Protein AF-A0A8J6I414-F1 (afdb_monomer_lite)

Secondary structure (DSSP, 8-state):
-HHHHHHHHHHHHHHHHHHHHHHHHHHHHHTTS--TT-TTGGGT-TT------GGGPPPPPPPPHHHHHHHHHHHHHHHHTT--HHHHHHHHHHHHHHHTT-------TT--SS--S--

pLDDT: mean 79.1, std 14.04, range [52.38, 98.38]

Sequence (119 aa):
MRHKVVISAVLAGVAILMCCAGGTMALLLGGLNPDPNDPRLSYAACGADSDINLHNLPELAELTQEQMRNAAVIVQIGQEMRVPPRGWVVAIGTAAQESNLHNLGHLGDRNDHDSLGLF

Structure (mmCIF, N/CA/C/O backbone):
data_AF-A0A8J6I414-F1
#
_entry.id   AF-A0A8J6I414-F1
#
loop_
_atom_site.group_PDB
_atom_site.id
_atom_site.type_symbol
_atom_site.label_atom_id
_atom_site.label_alt_id
_atom_site.label_comp_id
_atom_site.label_asym_id
_atom_site.label_entity_id
_atom_site.label_seq_id
_atom_site.pdbx_PDB_ins_code
_atom_site.Cartn_x
_atom_site.Cartn_y
_atom_site.Cartn_z
_atom_site.occupancy
_atom_site.B_iso_or_equiv
_atom_site.auth_seq_id
_atom_site.auth_comp_id
_atom_site.auth_asym_id
_atom_site.auth_atom_id
_atom_site.pdbx_PDB_model_num
ATOM 1 N N . MET A 1 1 ? 41.994 22.765 -47.463 1.00 61.38 1 MET A N 1
ATOM 2 C CA . MET A 1 1 ? 40.801 23.147 -46.666 1.00 61.38 1 MET A CA 1
ATOM 3 C C . MET A 1 1 ? 39.605 22.228 -46.914 1.00 61.38 1 MET A C 1
ATOM 5 O O . MET A 1 1 ? 39.054 21.734 -45.944 1.00 61.38 1 MET A O 1
ATOM 9 N N . ARG A 1 2 ? 39.266 21.891 -48.168 1.00 70.19 2 ARG A N 1
ATOM 10 C CA . ARG A 1 2 ? 38.151 20.984 -48.519 1.00 70.19 2 ARG A CA 1
ATOM 11 C C . ARG A 1 2 ? 38.192 19.592 -47.857 1.00 70.19 2 ARG A C 1
ATOM 13 O O . ARG A 1 2 ? 37.188 19.166 -47.311 1.00 70.19 2 ARG A O 1
ATOM 20 N N . HIS A 1 3 ? 39.351 18.927 -47.806 1.00 67.12 3 HIS A N 1
ATOM 21 C CA . HIS A 1 3 ? 39.467 17.600 -47.171 1.00 67.12 3 HIS A CA 1
ATOM 22 C C . HIS A 1 3 ? 39.200 17.607 -45.657 1.00 67.12 3 HIS A C 1
ATOM 24 O O . HIS A 1 3 ? 38.608 16.667 -45.141 1.00 67.12 3 HIS A O 1
ATOM 30 N N . LYS A 1 4 ? 39.572 18.682 -44.945 1.00 70.69 4 LYS A N 1
ATOM 31 C CA . LYS A 1 4 ? 39.327 18.802 -43.497 1.00 70.69 4 LYS A CA 1
ATOM 32 C C . LYS A 1 4 ? 37.832 18.952 -43.179 1.00 70.69 4 LYS A C 1
ATOM 34 O O . LYS A 1 4 ? 37.374 18.392 -42.194 1.00 70.69 4 LYS A O 1
ATOM 39 N N . VAL A 1 5 ? 37.083 19.637 -44.051 1.00 74.62 5 VAL A N 1
ATOM 40 C CA . VAL A 1 5 ? 35.623 19.823 -43.934 1.00 74.62 5 VAL A CA 1
ATOM 41 C C . VAL A 1 5 ? 34.862 18.522 -44.211 1.00 74.62 5 VAL A C 1
ATOM 43 O O . VAL A 1 5 ? 33.885 18.220 -43.533 1.00 74.62 5 VAL A O 1
ATOM 46 N N . VAL A 1 6 ? 35.327 17.717 -45.171 1.00 80.75 6 VAL A N 1
ATOM 47 C CA . VAL A 1 6 ? 34.722 16.406 -45.461 1.00 80.75 6 VAL A CA 1
ATOM 48 C C . VAL A 1 6 ? 34.929 15.439 -44.294 1.00 80.75 6 VAL A C 1
ATOM 50 O O . VAL A 1 6 ? 33.983 14.783 -43.870 1.00 80.75 6 VAL A O 1
ATOM 53 N N . ILE A 1 7 ? 36.136 15.394 -43.722 1.00 84.19 7 ILE A N 1
ATOM 54 C CA . ILE A 1 7 ? 36.439 14.508 -42.588 1.00 84.19 7 ILE A CA 1
ATOM 55 C C . ILE A 1 7 ? 35.598 14.877 -41.357 1.00 84.19 7 ILE A C 1
ATOM 57 O O . ILE A 1 7 ? 35.041 13.989 -40.714 1.00 84.19 7 ILE A O 1
ATOM 61 N N . SER A 1 8 ? 35.444 16.171 -41.052 1.00 71.69 8 SER A N 1
ATOM 62 C CA . SER A 1 8 ? 34.620 16.603 -39.915 1.00 71.69 8 SER A CA 1
ATOM 63 C C . SER A 1 8 ? 33.134 16.294 -40.110 1.00 71.69 8 SER A C 1
ATOM 65 O O . SER A 1 8 ? 32.470 15.897 -39.157 1.00 71.69 8 SER A O 1
ATOM 67 N N . ALA A 1 9 ? 32.613 16.434 -41.333 1.00 83.12 9 ALA A N 1
ATOM 68 C CA . ALA A 1 9 ? 31.216 16.128 -41.637 1.00 83.12 9 ALA A CA 1
ATOM 69 C C . ALA A 1 9 ? 30.907 14.627 -41.502 1.00 83.12 9 ALA A C 1
ATOM 71 O O . ALA A 1 9 ? 29.876 14.259 -40.941 1.00 83.12 9 ALA A O 1
ATOM 72 N N . VAL A 1 10 ? 31.820 13.759 -41.953 1.00 86.50 10 VAL A N 1
ATOM 73 C CA . VAL A 1 10 ? 31.675 12.300 -41.819 1.00 86.50 10 VAL A CA 1
ATOM 74 C C . VAL A 1 10 ? 31.733 11.874 -40.350 1.00 86.50 10 VAL A C 1
ATOM 76 O O . VAL A 1 10 ? 30.874 11.117 -39.905 1.00 86.50 10 VAL A O 1
ATOM 79 N N . LEU A 1 11 ? 32.690 12.394 -39.574 1.00 83.94 11 LEU A N 1
ATOM 80 C CA . LEU A 1 11 ? 32.807 12.072 -38.146 1.00 83.94 11 LEU A CA 1
ATOM 81 C C . LEU A 1 11 ? 31.581 12.521 -37.342 1.00 83.94 11 LEU A C 1
ATOM 83 O O . LEU A 1 11 ? 31.086 11.759 -36.513 1.00 83.94 11 LEU A O 1
ATOM 87 N N . ALA A 1 12 ? 31.056 13.720 -37.613 1.00 81.31 12 ALA A N 1
ATOM 88 C CA . ALA A 1 12 ? 29.841 14.207 -36.964 1.00 81.31 12 ALA A CA 1
ATOM 89 C C . ALA A 1 12 ? 28.620 13.340 -37.315 1.00 81.31 12 ALA A C 1
ATOM 91 O O . ALA A 1 12 ? 27.846 12.983 -36.428 1.00 81.31 12 ALA A O 1
ATOM 92 N N . GLY A 1 13 ? 28.478 12.941 -38.584 1.00 82.88 13 GLY A N 1
ATOM 93 C CA . GLY A 1 13 ? 27.396 12.056 -39.022 1.00 82.88 13 GLY A CA 1
ATOM 94 C C . GLY A 1 13 ? 27.430 10.684 -38.341 1.00 82.88 13 GLY A C 1
ATOM 95 O O . GLY A 1 13 ? 26.401 10.209 -37.865 1.00 82.88 13 GLY A O 1
ATOM 96 N N . VAL A 1 14 ? 28.613 10.071 -38.228 1.00 83.06 14 VAL A N 1
ATOM 97 C CA . VAL A 1 14 ? 28.785 8.767 -37.561 1.00 83.06 14 VAL A CA 1
ATOM 98 C C . VAL A 1 14 ? 28.492 8.858 -36.059 1.00 83.06 14 VAL A C 1
ATOM 100 O O . VAL A 1 14 ? 27.809 7.988 -35.520 1.00 83.06 14 VAL A O 1
ATOM 103 N N . ALA A 1 15 ? 28.943 9.918 -35.384 1.00 78.88 15 ALA A N 1
ATOM 104 C CA . ALA A 1 15 ? 28.679 10.117 -33.958 1.00 78.88 15 ALA A CA 1
ATOM 105 C C . ALA A 1 15 ? 27.179 10.293 -33.653 1.00 78.88 15 ALA A C 1
ATOM 107 O O . ALA A 1 15 ? 26.678 9.729 -32.680 1.00 78.88 15 ALA A O 1
ATOM 108 N N . ILE A 1 16 ? 26.447 11.020 -34.505 1.00 79.69 16 ILE A N 1
ATOM 109 C CA . ILE A 1 16 ? 24.992 11.199 -34.374 1.00 79.69 16 ILE A CA 1
ATOM 110 C C . ILE A 1 16 ? 24.263 9.865 -34.587 1.00 79.69 16 ILE A C 1
ATOM 112 O O . ILE A 1 16 ? 23.387 9.513 -33.797 1.00 79.69 16 ILE A O 1
ATOM 116 N N . LEU A 1 17 ? 24.663 9.085 -35.600 1.00 78.12 17 LEU A N 1
ATOM 117 C CA . LEU A 1 17 ? 24.091 7.761 -35.858 1.00 78.12 17 LEU A CA 1
ATOM 118 C C . LEU A 1 17 ? 24.299 6.818 -34.661 1.00 78.12 17 LEU A C 1
ATOM 120 O O . LEU A 1 17 ? 23.362 6.153 -34.233 1.00 78.12 17 LEU A O 1
ATOM 124 N N . MET A 1 18 ? 25.501 6.793 -34.080 1.00 76.88 18 MET A N 1
ATOM 125 C CA . MET A 1 18 ? 25.823 5.941 -32.931 1.00 76.88 18 MET A CA 1
ATOM 126 C C . MET A 1 18 ? 25.074 6.365 -31.656 1.00 76.88 18 MET A C 1
ATOM 128 O O . MET A 1 18 ? 24.624 5.505 -30.902 1.00 76.88 18 MET A O 1
ATOM 132 N N . CYS A 1 19 ? 24.878 7.670 -31.442 1.00 75.56 19 CYS A N 1
ATOM 133 C CA . CYS A 1 19 ? 24.144 8.206 -30.293 1.00 75.56 19 CYS A CA 1
ATOM 134 C C . CYS A 1 19 ? 22.641 7.878 -30.354 1.00 75.56 19 CYS A C 1
ATOM 136 O O . CYS A 1 19 ? 22.046 7.484 -29.353 1.00 75.56 19 CYS A O 1
ATOM 138 N N . CYS A 1 20 ? 22.027 7.986 -31.537 1.00 72.12 20 CYS A N 1
ATOM 139 C CA . CYS A 1 20 ? 20.582 7.797 -31.689 1.00 72.12 20 CYS A CA 1
ATOM 140 C C . CYS A 1 20 ? 20.176 6.344 -31.989 1.00 72.12 20 CYS A C 1
ATOM 142 O O . CYS A 1 20 ? 19.107 5.913 -31.561 1.00 72.12 20 CYS A O 1
ATOM 144 N N . ALA A 1 21 ? 21.006 5.577 -32.703 1.00 64.62 21 ALA A N 1
ATOM 145 C CA . ALA A 1 21 ? 20.710 4.184 -33.048 1.00 64.62 21 ALA A CA 1
ATOM 146 C C . ALA A 1 21 ? 21.321 3.172 -32.064 1.00 64.62 21 ALA A C 1
ATOM 148 O O . ALA A 1 21 ? 20.806 2.066 -31.929 1.00 64.62 21 ALA A O 1
ATOM 149 N N . GLY A 1 22 ? 22.394 3.523 -31.344 1.00 62.25 22 GLY A N 1
ATOM 150 C CA . GLY A 1 22 ? 23.052 2.598 -30.4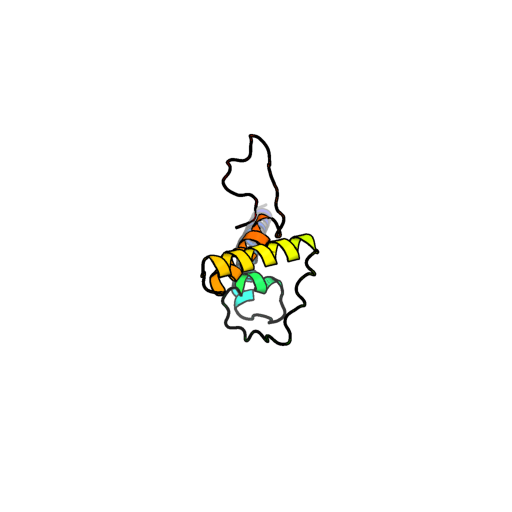14 1.00 62.25 22 GLY A CA 1
ATOM 151 C C . GLY A 1 22 ? 22.179 2.226 -29.213 1.00 62.25 22 GLY A C 1
ATOM 152 O O . GLY A 1 22 ? 22.119 1.058 -28.831 1.00 62.25 22 GLY A O 1
ATOM 153 N N . GLY A 1 23 ? 21.452 3.198 -28.651 1.00 63.53 23 GLY A N 1
ATOM 154 C CA . GLY A 1 23 ? 20.580 2.965 -27.494 1.00 63.53 23 GLY A CA 1
ATOM 155 C C . GLY A 1 23 ? 19.350 2.110 -27.816 1.00 63.53 23 GLY A C 1
ATOM 156 O O . GLY A 1 23 ? 18.981 1.234 -27.037 1.00 63.53 23 GLY A O 1
ATOM 157 N N . THR A 1 24 ? 18.739 2.317 -28.985 1.00 62.12 24 THR A N 1
ATOM 158 C CA . THR A 1 24 ? 17.547 1.569 -29.423 1.00 62.12 24 THR A CA 1
ATOM 159 C C . THR A 1 24 ? 17.888 0.146 -29.864 1.00 62.12 24 THR A C 1
ATOM 161 O O . THR A 1 24 ? 17.122 -0.780 -29.603 1.00 62.12 24 THR A O 1
ATOM 164 N N . MET A 1 25 ? 19.065 -0.054 -30.460 1.00 63.06 25 MET A N 1
ATOM 165 C CA . MET A 1 25 ? 19.546 -1.362 -30.906 1.00 63.06 25 MET A CA 1
ATOM 166 C C . MET A 1 25 ? 19.856 -2.306 -29.731 1.00 63.06 25 MET A C 1
ATOM 168 O O . MET A 1 25 ? 19.569 -3.495 -29.829 1.00 63.06 25 MET A O 1
ATOM 172 N N . ALA A 1 26 ? 20.356 -1.799 -28.596 1.00 61.97 26 ALA A N 1
ATOM 173 C CA . ALA A 1 26 ? 20.577 -2.608 -27.389 1.00 61.97 26 ALA A CA 1
ATOM 174 C C . ALA A 1 26 ? 19.263 -3.101 -26.751 1.00 61.97 26 ALA A C 1
ATOM 176 O O . ALA A 1 26 ? 19.185 -4.246 -26.314 1.00 61.97 26 ALA A O 1
ATOM 177 N N . LEU A 1 27 ? 18.220 -2.263 -26.751 1.00 62.75 27 LEU A N 1
ATOM 178 C CA . LEU A 1 27 ? 16.882 -2.631 -26.271 1.00 62.75 27 LEU A CA 1
ATOM 179 C C . LEU A 1 27 ? 16.192 -3.648 -27.191 1.00 62.75 27 LEU A C 1
ATOM 181 O O . LEU A 1 27 ? 15.564 -4.584 -26.706 1.00 62.75 27 LEU A O 1
ATOM 185 N N . LEU A 1 28 ? 16.330 -3.491 -28.512 1.00 64.75 28 LEU A N 1
ATOM 186 C CA . LEU A 1 28 ? 15.713 -4.392 -29.489 1.00 64.75 28 LEU A CA 1
ATOM 187 C C . LEU A 1 28 ? 16.445 -5.736 -29.616 1.00 64.75 28 LEU A C 1
ATOM 189 O O . LEU A 1 28 ? 15.785 -6.769 -29.661 1.00 64.75 28 LEU A O 1
ATOM 193 N N . LEU A 1 29 ? 17.783 -5.760 -29.651 1.00 64.12 29 LEU A N 1
ATOM 194 C CA . LEU A 1 29 ? 18.551 -7.013 -29.740 1.00 64.12 29 LEU A CA 1
ATOM 195 C C . LEU A 1 29 ? 18.687 -7.735 -28.397 1.00 64.12 29 LEU A C 1
ATOM 197 O O . LEU A 1 29 ? 18.723 -8.963 -28.390 1.00 64.12 29 LEU A O 1
ATOM 201 N N . GLY A 1 30 ? 18.721 -7.010 -27.274 1.00 62.12 30 GLY A N 1
ATOM 202 C CA . GLY A 1 30 ? 18.747 -7.615 -25.938 1.00 62.12 30 GLY A CA 1
ATOM 203 C C . GLY A 1 30 ? 17.510 -8.471 -25.640 1.00 62.12 30 GLY A C 1
ATOM 204 O O . GLY A 1 30 ? 17.601 -9.438 -24.893 1.00 62.12 30 GLY A O 1
ATOM 205 N N . GLY A 1 31 ? 16.373 -8.177 -26.284 1.00 60.84 31 GLY A N 1
ATOM 206 C CA . GLY A 1 31 ? 15.157 -8.993 -26.202 1.00 60.84 31 GLY A CA 1
ATOM 207 C C . GLY A 1 31 ? 15.143 -10.238 -27.102 1.00 60.84 31 GLY A C 1
ATOM 208 O O . GLY A 1 31 ? 14.303 -11.108 -26.901 1.00 60.84 31 GLY A O 1
ATOM 209 N N . LEU A 1 32 ? 16.048 -10.352 -28.085 1.00 66.44 32 LEU A N 1
ATOM 210 C CA . LEU A 1 32 ? 16.085 -11.483 -29.029 1.00 66.44 32 LEU A CA 1
ATOM 211 C C . LEU A 1 32 ? 16.929 -12.665 -28.532 1.00 66.44 32 LEU A C 1
ATOM 213 O O . LEU A 1 32 ? 16.807 -13.764 -29.067 1.00 66.44 32 LEU A O 1
ATOM 217 N N . ASN A 1 33 ? 17.770 -12.451 -27.517 1.00 62.50 33 ASN A N 1
ATOM 218 C CA . ASN A 1 33 ? 18.528 -13.508 -26.851 1.00 62.50 33 ASN A CA 1
ATOM 219 C C . ASN A 1 33 ? 18.518 -13.281 -25.330 1.00 62.50 33 ASN A C 1
ATOM 221 O O . ASN A 1 33 ? 19.537 -12.867 -24.770 1.00 62.50 33 ASN A O 1
ATOM 225 N N . PRO A 1 34 ? 17.358 -13.483 -24.680 1.00 60.16 34 PRO A N 1
ATOM 226 C CA . PRO A 1 34 ? 17.207 -13.235 -23.256 1.00 60.16 34 PRO A CA 1
ATOM 227 C C . PRO A 1 34 ? 18.125 -14.172 -22.467 1.00 60.16 34 PRO A C 1
ATOM 229 O O . PRO A 1 34 ? 17.999 -15.394 -22.552 1.00 60.16 34 PRO A O 1
ATOM 232 N N . ASP A 1 35 ? 19.058 -13.6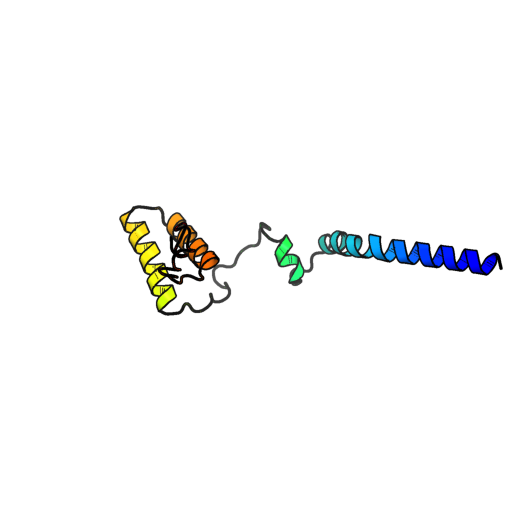03 -21.703 1.00 63.19 35 ASP A N 1
ATOM 233 C CA . ASP A 1 35 ? 19.730 -14.348 -20.643 1.00 63.19 35 ASP A CA 1
ATOM 234 C C . ASP A 1 35 ? 18.723 -14.504 -19.492 1.00 63.19 35 ASP A C 1
ATOM 236 O O . ASP A 1 35 ? 18.255 -13.490 -18.962 1.00 63.19 35 ASP A O 1
ATOM 240 N N . PRO A 1 36 ? 18.363 -15.737 -19.091 1.00 60.78 36 PRO A N 1
ATOM 241 C CA . PRO A 1 36 ? 17.432 -15.967 -17.990 1.00 60.78 36 PRO A CA 1
ATOM 242 C C . PRO A 1 36 ? 17.926 -15.417 -16.640 1.00 60.78 36 PRO A C 1
ATOM 244 O O . PRO A 1 36 ? 17.152 -15.384 -15.688 1.00 60.78 36 PRO A O 1
ATOM 247 N N . ASN A 1 37 ? 19.185 -14.974 -16.544 1.00 59.44 37 ASN A N 1
ATOM 248 C CA . ASN A 1 37 ? 19.779 -14.412 -15.334 1.00 59.44 37 ASN A CA 1
ATOM 249 C C . ASN A 1 37 ? 20.018 -12.893 -15.401 1.00 59.44 37 ASN A C 1
ATOM 251 O O . ASN A 1 37 ? 20.622 -12.357 -14.472 1.00 59.44 37 ASN A O 1
ATOM 255 N N . ASP A 1 38 ? 19.592 -12.182 -16.458 1.00 60.91 38 ASP A N 1
ATOM 256 C CA . ASP A 1 38 ? 19.754 -10.721 -16.527 1.00 60.91 38 ASP A CA 1
ATOM 257 C C . ASP A 1 38 ? 18.665 -10.007 -15.694 1.00 60.91 38 ASP A C 1
ATOM 259 O O . ASP A 1 38 ? 17.490 -9.998 -16.077 1.00 60.91 38 ASP A O 1
ATOM 263 N N . PRO A 1 39 ? 19.019 -9.340 -14.577 1.00 57.72 39 PRO A N 1
ATOM 264 C CA . PRO A 1 39 ? 18.054 -8.667 -13.709 1.00 57.72 39 PRO A CA 1
ATOM 265 C C . PRO A 1 39 ? 17.380 -7.448 -14.361 1.00 57.72 39 PRO A C 1
ATOM 267 O O . PRO A 1 39 ? 16.401 -6.930 -13.822 1.00 57.72 39 PRO A O 1
ATOM 270 N N . ARG A 1 40 ? 17.869 -6.968 -15.515 1.00 52.38 40 ARG A N 1
ATOM 271 C CA . ARG A 1 40 ? 17.224 -5.892 -16.289 1.00 52.38 40 ARG A CA 1
ATOM 272 C C . ARG A 1 40 ? 16.026 -6.385 -17.096 1.00 52.38 40 ARG A C 1
ATOM 274 O O . ARG A 1 40 ? 15.156 -5.581 -17.428 1.00 52.38 40 ARG A O 1
ATOM 281 N N . LEU A 1 41 ? 15.953 -7.688 -17.373 1.00 53.69 41 LEU A N 1
ATOM 282 C CA . LEU A 1 41 ? 14.822 -8.309 -18.061 1.00 53.69 41 LEU A CA 1
ATOM 283 C C . LEU A 1 41 ? 13.589 -8.453 -17.152 1.00 53.69 41 LEU A C 1
ATOM 285 O O . LEU A 1 41 ? 12.470 -8.590 -17.641 1.00 53.69 41 LEU A O 1
ATOM 289 N N . SER A 1 42 ? 13.772 -8.351 -15.833 1.00 55.22 42 SER A N 1
ATOM 290 C CA . SER A 1 42 ? 12.718 -8.521 -14.827 1.00 55.22 42 SER A CA 1
ATOM 291 C C . SER A 1 42 ? 11.591 -7.488 -14.919 1.00 55.22 42 SER A C 1
ATOM 293 O O . SER A 1 42 ? 10.468 -7.782 -14.521 1.00 55.22 42 SER A O 1
ATOM 295 N N . TYR A 1 43 ? 11.842 -6.298 -15.480 1.00 54.00 43 TYR A N 1
ATOM 296 C CA . TYR A 1 43 ? 10.780 -5.309 -15.716 1.00 54.00 43 TYR A CA 1
ATOM 297 C C . TYR A 1 43 ? 9.937 -5.639 -16.963 1.00 54.00 43 TYR A C 1
ATOM 299 O O . TYR A 1 43 ? 8.754 -5.317 -17.014 1.00 54.00 43 TYR A O 1
ATOM 307 N N . ALA A 1 44 ? 10.524 -6.321 -17.954 1.00 56.97 44 ALA A N 1
ATOM 308 C CA . ALA A 1 44 ? 9.833 -6.769 -19.167 1.00 56.97 44 ALA A CA 1
ATOM 309 C C . ALA A 1 44 ? 9.133 -8.133 -19.000 1.00 56.97 44 ALA A C 1
ATOM 311 O O . ALA A 1 44 ? 8.274 -8.479 -19.805 1.00 56.97 44 ALA A O 1
ATOM 312 N N . ALA A 1 45 ? 9.476 -8.897 -17.958 1.00 61.75 45 ALA A N 1
ATOM 313 C CA . ALA A 1 45 ? 8.943 -10.234 -17.693 1.00 61.75 45 ALA A CA 1
ATOM 314 C C . ALA A 1 45 ? 7.605 -10.254 -16.922 1.00 61.75 45 ALA A C 1
ATOM 316 O O . ALA A 1 45 ? 7.123 -11.329 -16.565 1.00 61.75 45 ALA A O 1
ATOM 317 N N . CYS A 1 46 ? 6.977 -9.101 -16.659 1.00 62.56 46 CYS A N 1
ATOM 318 C CA . CYS A 1 46 ? 5.645 -9.066 -16.051 1.00 62.56 46 CYS A CA 1
ATOM 319 C C . CYS A 1 46 ? 4.628 -9.756 -16.980 1.00 62.56 46 CYS A C 1
ATOM 321 O O . CYS A 1 46 ? 4.277 -9.223 -18.031 1.00 62.56 46 CYS A O 1
ATOM 323 N N . GLY A 1 47 ? 4.184 -10.960 -16.605 1.00 59.66 47 GLY A N 1
ATOM 324 C CA . GLY A 1 47 ? 3.274 -11.789 -17.403 1.00 59.66 47 GLY A CA 1
ATOM 325 C C . GLY A 1 47 ? 3.949 -12.839 -18.293 1.00 59.66 47 GLY A C 1
ATOM 326 O O . GLY A 1 47 ? 3.252 -13.511 -19.049 1.00 59.66 47 GLY A O 1
ATOM 327 N N . ALA A 1 48 ? 5.273 -13.012 -18.210 1.00 67.38 48 ALA A N 1
ATOM 328 C CA . ALA A 1 48 ? 5.932 -14.166 -18.811 1.00 67.38 48 ALA A CA 1
ATOM 329 C C . ALA A 1 48 ? 5.581 -15.427 -18.008 1.00 67.38 48 ALA A C 1
ATOM 331 O O . ALA A 1 48 ? 5.782 -15.465 -16.791 1.00 67.38 48 ALA A O 1
ATOM 332 N N . ASP A 1 49 ? 5.045 -16.435 -18.699 1.00 58.56 49 ASP A N 1
ATOM 333 C CA . ASP A 1 49 ? 4.647 -17.727 -18.138 1.00 58.56 49 ASP A CA 1
ATOM 334 C C . ASP A 1 49 ? 5.899 -18.443 -17.615 1.00 58.56 49 ASP A C 1
ATOM 336 O O . ASP A 1 49 ? 6.665 -19.066 -18.350 1.00 58.56 49 ASP A O 1
ATOM 340 N N . SER A 1 50 ? 6.187 -18.205 -16.342 1.00 67.31 50 SER A N 1
ATOM 341 C CA . SER A 1 50 ? 7.315 -18.754 -15.615 1.00 67.31 50 SER A CA 1
ATOM 342 C C . SER A 1 50 ? 6.726 -19.658 -14.548 1.00 67.31 50 SER A C 1
ATOM 344 O O . SER A 1 50 ? 5.898 -19.222 -13.749 1.00 67.31 50 SER A O 1
ATOM 346 N N . ASP A 1 51 ? 7.129 -20.930 -14.558 1.00 71.44 51 ASP A N 1
ATOM 347 C CA . ASP A 1 51 ? 6.747 -21.895 -13.530 1.00 71.44 51 ASP A CA 1
ATOM 348 C C . ASP A 1 51 ? 7.275 -21.405 -12.174 1.00 71.44 51 ASP A C 1
ATOM 350 O O . ASP A 1 51 ? 8.435 -21.616 -11.807 1.00 71.44 51 ASP A O 1
ATOM 354 N N . ILE A 1 52 ? 6.426 -20.703 -11.423 1.00 71.94 52 ILE A N 1
ATOM 355 C CA . ILE A 1 52 ? 6.760 -20.251 -10.078 1.00 71.94 52 ILE A CA 1
ATOM 356 C C . ILE A 1 52 ? 6.825 -21.488 -9.185 1.00 71.94 52 ILE A C 1
ATOM 358 O O . ILE A 1 52 ? 5.822 -22.161 -8.949 1.00 71.94 52 ILE A O 1
ATOM 362 N N . ASN A 1 53 ? 8.007 -21.795 -8.655 1.00 77.75 53 ASN A N 1
ATOM 363 C CA . ASN A 1 53 ? 8.149 -22.862 -7.677 1.00 77.75 53 ASN A CA 1
ATOM 364 C C . ASN A 1 53 ? 7.743 -22.350 -6.287 1.00 77.75 53 ASN A C 1
ATOM 366 O O . ASN A 1 53 ? 8.531 -21.726 -5.582 1.00 77.75 53 ASN A O 1
ATOM 370 N N . LEU A 1 54 ? 6.510 -22.660 -5.884 1.00 77.12 54 LEU A N 1
ATOM 371 C CA . LEU A 1 54 ? 5.923 -22.288 -4.589 1.00 77.12 54 LEU A CA 1
ATOM 372 C C . LEU A 1 54 ? 6.747 -22.770 -3.380 1.00 77.12 54 LEU A C 1
ATOM 374 O O . LEU A 1 54 ? 6.647 -22.181 -2.309 1.00 77.12 54 LEU A O 1
ATOM 378 N N . HIS A 1 55 ? 7.546 -23.833 -3.536 1.00 80.50 55 HIS A N 1
ATOM 379 C CA . HIS A 1 55 ? 8.382 -24.382 -2.462 1.00 80.50 55 HIS A CA 1
ATOM 380 C C . HIS A 1 55 ? 9.716 -23.647 -2.308 1.00 80.50 55 HIS A C 1
ATOM 382 O O . HIS A 1 55 ? 10.397 -23.849 -1.308 1.00 80.50 55 HIS A O 1
ATOM 388 N N . ASN A 1 56 ? 10.103 -22.832 -3.290 1.00 78.00 56 ASN A N 1
ATOM 389 C CA . ASN A 1 56 ? 11.368 -22.105 -3.296 1.00 78.00 56 ASN A CA 1
ATOM 390 C C . ASN A 1 56 ? 11.151 -20.620 -3.610 1.00 78.00 56 ASN A C 1
ATOM 392 O O . ASN A 1 56 ? 11.887 -20.014 -4.389 1.00 78.00 56 ASN A O 1
ATOM 396 N N . LEU A 1 57 ? 10.092 -20.050 -3.036 1.00 75.81 57 LEU A N 1
ATOM 397 C CA . LEU A 1 57 ? 9.888 -18.611 -3.055 1.00 75.81 57 LEU A CA 1
ATOM 398 C C . LEU A 1 57 ? 10.939 -17.951 -2.153 1.00 75.81 57 LEU A C 1
ATOM 400 O O . LEU A 1 57 ? 11.253 -18.507 -1.096 1.00 75.81 57 LEU A O 1
ATOM 404 N N . PRO A 1 58 ? 11.482 -16.781 -2.539 1.00 70.88 58 PRO A N 1
ATOM 405 C CA . PRO A 1 58 ? 12.299 -16.002 -1.625 1.00 70.88 58 PRO A CA 1
ATOM 406 C C . PRO A 1 58 ? 11.504 -15.752 -0.346 1.00 70.88 58 PRO A C 1
ATOM 408 O O . PRO A 1 58 ? 10.292 -15.520 -0.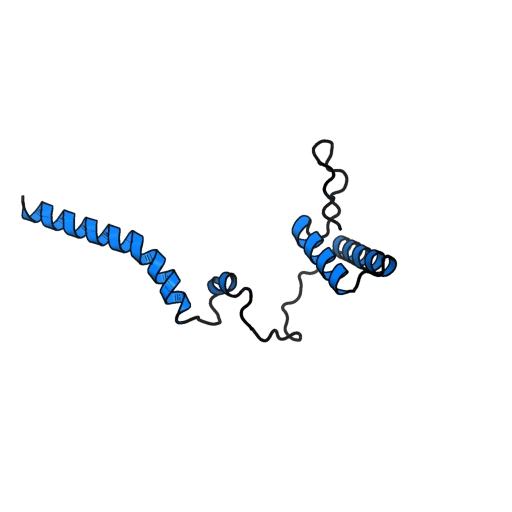386 1.00 70.88 58 PRO A O 1
ATOM 411 N N . GLU A 1 59 ? 12.196 -15.829 0.785 1.00 69.75 59 GLU A N 1
ATOM 412 C CA . GLU A 1 59 ? 11.595 -15.533 2.074 1.00 69.75 59 GLU A CA 1
ATOM 413 C C . GLU A 1 59 ? 11.025 -14.111 2.022 1.00 69.75 59 GLU A C 1
ATOM 415 O O . GLU A 1 59 ? 11.711 -13.156 1.644 1.00 69.75 59 GLU A O 1
ATOM 420 N N . LEU A 1 60 ? 9.725 -13.991 2.299 1.00 70.00 60 LEU A N 1
ATOM 421 C CA . LEU A 1 60 ? 9.064 -12.695 2.353 1.00 70.00 60 LEU A CA 1
ATOM 422 C C . LEU A 1 60 ? 9.737 -11.869 3.450 1.00 70.00 60 LEU A C 1
ATOM 424 O O . LEU A 1 60 ? 10.102 -12.410 4.492 1.00 70.00 60 LEU A O 1
ATOM 428 N N . ALA A 1 61 ? 9.891 -10.565 3.214 1.00 73.06 61 ALA A N 1
ATOM 429 C CA . ALA A 1 61 ? 10.439 -9.664 4.219 1.00 73.06 61 ALA A CA 1
ATOM 430 C C . ALA A 1 61 ? 9.709 -9.867 5.556 1.00 73.06 61 ALA A C 1
ATOM 432 O O . ALA A 1 61 ? 8.474 -9.892 5.593 1.00 73.06 61 ALA A O 1
ATOM 433 N N . GLU A 1 62 ? 10.473 -10.029 6.639 1.00 85.00 62 GLU A N 1
ATOM 434 C CA . GLU A 1 62 ? 9.897 -10.204 7.967 1.00 85.00 62 GLU A CA 1
ATOM 435 C C . GLU A 1 62 ? 9.022 -8.993 8.304 1.00 85.00 62 GLU A C 1
ATOM 437 O O . GLU A 1 62 ? 9.492 -7.854 8.372 1.00 85.00 62 GLU A O 1
ATOM 442 N N . LEU A 1 63 ? 7.727 -9.239 8.506 1.00 89.81 63 LEU A N 1
ATOM 443 C CA . LEU A 1 63 ? 6.806 -8.205 8.952 1.00 89.81 63 LEU A CA 1
ATOM 444 C C . LEU A 1 63 ? 7.076 -7.888 10.418 1.00 89.81 63 LEU A C 1
ATOM 446 O O . LEU A 1 63 ? 7.176 -8.780 11.264 1.00 89.81 63 LEU A O 1
ATOM 450 N N . THR A 1 64 ? 7.096 -6.601 10.749 1.00 94.50 64 THR A N 1
ATOM 451 C CA . THR A 1 64 ? 7.069 -6.182 12.149 1.00 94.50 64 THR A CA 1
ATOM 452 C C . THR A 1 64 ? 5.768 -6.640 12.814 1.00 94.50 64 THR A C 1
ATOM 454 O O . THR A 1 64 ? 4.745 -6.869 12.162 1.00 94.50 64 THR A O 1
ATOM 457 N N . GLN A 1 65 ? 5.764 -6.719 14.147 1.00 95.25 65 GLN A N 1
ATOM 458 C CA . GLN A 1 65 ? 4.558 -7.110 14.883 1.00 95.25 65 GLN A CA 1
ATOM 459 C C . GLN A 1 65 ? 3.360 -6.184 14.614 1.00 95.25 65 GLN A C 1
ATOM 461 O O . GLN A 1 65 ? 2.220 -6.628 14.689 1.00 95.25 65 GLN A O 1
ATOM 466 N N . GLU A 1 66 ? 3.591 -4.901 14.323 1.00 94.75 66 GLU A N 1
ATOM 467 C CA . GLU A 1 66 ? 2.521 -3.966 13.962 1.00 94.75 66 GLU A CA 1
ATOM 468 C C . GLU A 1 66 ? 1.911 -4.304 12.603 1.00 94.75 66 GLU A C 1
ATOM 470 O O . GLU A 1 66 ? 0.699 -4.484 12.510 1.00 94.75 66 GLU A O 1
ATOM 475 N N . GLN A 1 67 ? 2.749 -4.474 11.581 1.00 95.94 67 GLN A N 1
ATOM 476 C CA . GLN A 1 67 ? 2.307 -4.828 10.233 1.00 95.94 67 GLN A CA 1
ATOM 477 C C . GLN A 1 67 ? 1.566 -6.169 10.225 1.00 95.94 67 GLN A C 1
ATOM 479 O O . GLN A 1 67 ? 0.519 -6.296 9.595 1.00 95.94 67 GLN A O 1
ATOM 484 N N . MET A 1 68 ? 2.058 -7.154 10.986 1.00 95.81 68 MET A N 1
ATOM 485 C CA . MET A 1 68 ? 1.403 -8.455 11.127 1.00 95.81 68 MET A CA 1
ATOM 486 C C . MET A 1 68 ? 0.034 -8.346 11.810 1.00 95.81 68 MET A C 1
ATOM 488 O O . MET A 1 68 ? -0.925 -8.973 11.359 1.00 95.81 68 MET A O 1
ATOM 492 N N . ARG A 1 69 ? -0.092 -7.524 12.864 1.00 96.44 69 ARG A N 1
ATOM 493 C CA . ARG A 1 69 ? -1.393 -7.250 13.500 1.00 96.44 69 ARG A CA 1
ATOM 494 C C . ARG A 1 69 ? -2.361 -6.586 12.526 1.00 96.44 69 ARG A C 1
ATOM 496 O O . ARG A 1 69 ? -3.508 -7.009 12.442 1.00 96.44 69 ARG A O 1
ATOM 503 N N . ASN A 1 70 ? -1.904 -5.591 11.774 1.00 96.19 70 ASN A N 1
ATOM 504 C CA . ASN A 1 70 ? -2.741 -4.878 10.812 1.00 96.19 70 ASN A CA 1
ATOM 505 C C . ASN A 1 70 ? -3.203 -5.803 9.672 1.00 96.19 70 ASN A C 1
ATOM 507 O O . ASN A 1 70 ? -4.390 -5.834 9.356 1.00 96.19 70 ASN A O 1
ATOM 511 N N . ALA A 1 71 ? -2.313 -6.640 9.129 1.00 96.19 71 ALA A N 1
ATOM 512 C CA . ALA A 1 71 ? -2.676 -7.657 8.140 1.00 96.19 71 ALA A CA 1
ATOM 513 C C . ALA A 1 71 ? -3.706 -8.665 8.687 1.00 96.19 71 ALA A C 1
ATOM 515 O O . ALA A 1 71 ? -4.649 -9.032 7.985 1.00 96.19 71 ALA A O 1
ATOM 516 N N . ALA A 1 72 ? -3.575 -9.080 9.952 1.00 96.94 72 ALA A N 1
ATOM 517 C CA . ALA A 1 72 ? -4.549 -9.957 10.599 1.00 96.94 72 ALA A CA 1
ATOM 518 C C . ALA A 1 72 ? -5.931 -9.294 10.743 1.00 96.94 72 ALA A C 1
ATOM 520 O O . ALA A 1 72 ? -6.944 -9.955 10.514 1.00 96.94 72 ALA A O 1
ATOM 521 N N . VAL A 1 73 ? -5.982 -7.994 11.056 1.00 96.94 73 VAL A N 1
ATOM 522 C CA . VAL A 1 73 ? -7.237 -7.224 11.113 1.00 96.94 73 VAL A CA 1
ATOM 523 C C . VAL A 1 73 ? -7.914 -7.166 9.741 1.00 96.94 73 VAL A C 1
ATOM 525 O O . VAL A 1 73 ? -9.114 -7.418 9.664 1.00 96.94 73 VAL A O 1
ATOM 528 N N . ILE A 1 74 ? -7.166 -6.922 8.657 1.00 96.44 74 ILE A N 1
ATOM 529 C CA . ILE A 1 74 ? -7.709 -6.935 7.283 1.00 96.44 74 ILE A CA 1
ATOM 530 C C . ILE A 1 74 ? -8.387 -8.282 6.985 1.00 96.44 74 ILE A C 1
ATOM 532 O O . ILE A 1 74 ? -9.528 -8.328 6.519 1.00 96.44 74 ILE A O 1
ATOM 536 N N . VAL A 1 75 ? -7.712 -9.396 7.295 1.00 97.44 75 VAL A N 1
ATOM 537 C CA . VAL A 1 75 ? -8.263 -10.747 7.092 1.00 97.44 75 VAL A CA 1
ATOM 538 C C . VAL A 1 75 ? -9.506 -10.972 7.947 1.00 97.44 75 VAL A C 1
ATOM 540 O O . VAL A 1 75 ? -10.503 -11.485 7.440 1.00 97.44 75 VAL A O 1
ATOM 543 N N . GLN A 1 76 ? -9.468 -10.584 9.223 1.00 98.12 76 GLN A N 1
ATOM 544 C CA . GLN A 1 76 ? -10.591 -10.749 10.142 1.00 98.12 76 GLN A CA 1
ATOM 545 C C . GLN A 1 76 ? -11.837 -10.003 9.646 1.00 98.12 76 GLN A C 1
ATOM 547 O O . GLN A 1 76 ? -12.900 -10.603 9.502 1.00 98.12 76 GLN A O 1
ATOM 552 N N . ILE A 1 77 ? -11.709 -8.714 9.330 1.00 97.25 77 ILE A N 1
ATOM 553 C CA . ILE A 1 77 ? -12.825 -7.898 8.838 1.00 97.25 77 ILE A CA 1
ATOM 554 C C . ILE A 1 77 ? -13.334 -8.441 7.500 1.00 97.25 77 ILE A C 1
ATOM 556 O O . ILE A 1 77 ? -14.539 -8.556 7.273 1.00 97.25 77 ILE A O 1
ATOM 560 N N . GLY A 1 78 ? -12.425 -8.871 6.627 1.00 97.19 78 GLY A N 1
ATOM 561 C CA . GLY A 1 78 ? -12.777 -9.530 5.382 1.00 97.19 78 GLY A CA 1
ATOM 562 C C . GLY A 1 78 ? -13.599 -10.815 5.574 1.00 97.19 78 GLY A C 1
ATOM 563 O O . GLY A 1 78 ? -14.543 -11.051 4.812 1.00 97.19 78 GLY A O 1
ATOM 564 N N . GLN A 1 79 ? -13.282 -11.625 6.588 1.00 98.19 79 GLN A N 1
ATOM 565 C CA . GLN A 1 79 ? -14.058 -12.810 6.971 1.00 98.19 79 GLN A CA 1
ATOM 566 C C . GLN A 1 79 ? -15.450 -12.434 7.483 1.00 98.19 79 GLN A C 1
ATOM 568 O O . GLN A 1 79 ? -16.441 -13.014 7.034 1.00 98.19 79 GLN A O 1
ATOM 573 N N . GLU A 1 80 ? -15.538 -11.444 8.373 1.00 98.38 80 GLU A N 1
ATOM 574 C CA . GLU A 1 80 ? -16.801 -10.940 8.932 1.00 98.38 80 GLU A CA 1
ATOM 575 C C . GLU A 1 80 ? -17.737 -10.412 7.831 1.00 98.38 80 GLU A C 1
ATOM 577 O O . GLU A 1 80 ? -18.936 -10.711 7.816 1.00 98.38 80 GLU A O 1
ATOM 582 N N . MET A 1 81 ? -17.174 -9.711 6.844 1.00 98.12 81 MET A N 1
ATOM 583 C CA . MET A 1 81 ? -17.894 -9.207 5.670 1.00 98.12 81 MET A CA 1
ATOM 584 C C . MET A 1 81 ? -18.168 -10.275 4.602 1.00 98.12 81 MET A C 1
ATOM 586 O O . MET A 1 81 ? -18.827 -9.984 3.603 1.00 98.12 81 MET A O 1
ATOM 590 N N . ARG A 1 82 ? -17.696 -11.515 4.790 1.00 98.00 82 ARG A N 1
ATOM 591 C CA . ARG A 1 82 ? -17.793 -12.616 3.813 1.00 98.00 82 ARG A CA 1
ATOM 592 C C . ARG A 1 82 ? -17.167 -12.282 2.451 1.00 98.00 82 ARG A C 1
ATOM 594 O O . ARG A 1 82 ? -17.605 -12.793 1.419 1.00 98.00 82 ARG A O 1
ATOM 601 N N . VAL A 1 83 ? -16.134 -11.442 2.437 1.00 97.81 83 VAL A N 1
ATOM 602 C CA . VAL A 1 83 ? -15.324 -11.195 1.239 1.00 97.81 83 VAL A CA 1
ATOM 603 C C . VAL A 1 83 ? -14.558 -12.487 0.910 1.00 97.81 83 VAL A C 1
ATOM 605 O O . VAL A 1 83 ? -14.028 -13.115 1.823 1.00 97.81 83 VAL A O 1
ATOM 608 N N . PRO A 1 84 ? -14.489 -12.942 -0.354 1.00 97.88 84 PRO A N 1
ATOM 609 C CA . PRO A 1 84 ? -13.712 -14.132 -0.703 1.00 97.88 84 PRO A CA 1
ATOM 610 C C . PRO A 1 84 ? -12.225 -13.966 -0.340 1.00 97.88 84 PRO A C 1
ATOM 612 O O . PRO A 1 84 ? -11.721 -12.851 -0.451 1.00 97.88 84 PRO A O 1
ATOM 615 N N . PRO A 1 85 ? -11.468 -15.042 -0.034 1.00 96.88 85 PRO A N 1
ATOM 616 C CA . PRO A 1 85 ? -10.064 -14.939 0.390 1.00 96.88 85 PRO A CA 1
ATOM 617 C C . PRO A 1 85 ? -9.161 -14.117 -0.540 1.00 96.88 85 PRO A C 1
ATOM 619 O O . PRO A 1 85 ? -8.263 -13.415 -0.085 1.00 96.88 85 PRO A O 1
ATOM 622 N N . ARG A 1 86 ? -9.435 -14.146 -1.853 1.00 96.50 86 ARG A N 1
ATOM 623 C CA . ARG A 1 86 ? -8.730 -13.317 -2.845 1.00 96.50 86 ARG A CA 1
ATOM 624 C C . ARG A 1 86 ? -8.857 -11.817 -2.563 1.00 96.50 86 ARG A C 1
ATOM 626 O O . ARG A 1 86 ? -7.915 -11.084 -2.829 1.00 96.50 86 ARG A O 1
ATOM 633 N N . GLY A 1 87 ? -9.987 -11.364 -2.024 1.00 97.25 87 GLY A N 1
ATOM 634 C CA . GLY A 1 87 ? -10.197 -9.961 -1.677 1.00 97.25 87 GLY A CA 1
ATOM 635 C C . GLY A 1 87 ? -9.285 -9.497 -0.545 1.00 97.25 87 GLY A C 1
ATOM 636 O O . GLY A 1 87 ? -8.735 -8.407 -0.628 1.00 97.25 87 GLY A O 1
ATOM 637 N N . TRP A 1 88 ? -9.038 -10.337 0.463 1.00 96.44 88 TRP A N 1
ATOM 638 C CA . TRP A 1 88 ? -8.131 -9.984 1.563 1.00 96.44 88 TRP A CA 1
ATOM 639 C C . TRP A 1 88 ? -6.676 -9.942 1.097 1.00 96.44 88 TRP A C 1
ATOM 641 O O . TRP A 1 88 ? -5.916 -9.093 1.543 1.00 96.44 88 TRP A O 1
ATOM 651 N N . VAL A 1 89 ? -6.291 -10.820 0.162 1.00 95.25 89 VAL A N 1
ATOM 652 C CA . VAL A 1 89 ? -4.959 -10.781 -0.468 1.00 95.25 89 VAL A CA 1
ATOM 653 C C . VAL A 1 89 ? -4.754 -9.464 -1.215 1.00 95.25 89 VAL A C 1
ATOM 655 O O . VAL A 1 89 ? -3.706 -8.840 -1.068 1.00 95.25 89 VAL A O 1
ATOM 658 N N . VAL A 1 90 ? -5.760 -9.020 -1.978 1.00 95.06 90 VAL A N 1
ATOM 659 C CA . VAL A 1 90 ? -5.722 -7.717 -2.659 1.00 95.06 90 VAL A CA 1
ATOM 660 C C . VAL A 1 90 ? -5.616 -6.584 -1.640 1.00 95.06 90 VAL A C 1
ATOM 662 O O . VAL A 1 90 ? -4.733 -5.749 -1.781 1.00 95.06 90 VAL A O 1
ATOM 665 N N . ALA A 1 91 ? -6.437 -6.592 -0.587 1.00 95.50 91 ALA A N 1
ATOM 666 C CA . ALA A 1 91 ? -6.414 -5.568 0.457 1.00 95.50 91 ALA A CA 1
ATOM 667 C C . ALA A 1 91 ? -5.050 -5.470 1.168 1.00 95.50 91 ALA A C 1
ATOM 669 O O . ALA A 1 91 ? -4.500 -4.378 1.292 1.00 95.50 91 ALA A O 1
ATOM 670 N N . ILE A 1 92 ? -4.446 -6.607 1.541 1.00 95.25 92 ILE A N 1
ATOM 671 C CA . ILE A 1 92 ? -3.088 -6.653 2.111 1.00 95.25 92 ILE A CA 1
ATOM 672 C C . ILE A 1 92 ? -2.064 -6.094 1.120 1.00 95.25 92 ILE A C 1
ATOM 674 O O . ILE A 1 92 ? -1.216 -5.298 1.513 1.00 95.25 92 ILE A O 1
ATOM 678 N N . GLY A 1 93 ? -2.131 -6.491 -0.155 1.00 93.75 93 GLY A N 1
ATOM 679 C CA . GLY A 1 93 ? -1.217 -6.002 -1.188 1.00 93.75 93 GLY A CA 1
ATOM 680 C C . GLY A 1 93 ? -1.329 -4.493 -1.406 1.00 93.75 93 GLY A C 1
ATOM 681 O O . GLY A 1 93 ? -0.314 -3.810 -1.516 1.00 93.75 93 GLY A O 1
ATOM 682 N N . THR A 1 94 ? -2.549 -3.956 -1.409 1.00 93.50 94 THR A N 1
ATOM 683 C CA . THR A 1 94 ? -2.792 -2.514 -1.498 1.00 93.50 94 THR A CA 1
ATOM 684 C C . THR A 1 94 ? -2.264 -1.792 -0.260 1.00 93.50 94 THR A C 1
ATOM 686 O O . THR A 1 94 ? -1.466 -0.876 -0.402 1.00 93.50 94 THR A O 1
ATOM 689 N N . ALA A 1 95 ? -2.599 -2.241 0.953 1.00 94.31 95 ALA A N 1
ATOM 690 C CA . ALA A 1 95 ? -2.094 -1.630 2.186 1.00 94.31 95 ALA A CA 1
ATOM 691 C C . ALA A 1 95 ? -0.555 -1.698 2.296 1.00 94.31 95 ALA A C 1
ATOM 693 O O . ALA A 1 95 ? 0.092 -0.781 2.804 1.00 94.31 95 ALA A O 1
ATOM 694 N N . ALA A 1 96 ? 0.062 -2.764 1.779 1.00 93.38 96 ALA A N 1
ATOM 695 C CA . ALA A 1 96 ? 1.514 -2.874 1.694 1.00 93.38 96 ALA A CA 1
ATOM 696 C C . ALA A 1 96 ? 2.126 -1.858 0.713 1.00 93.38 96 ALA A C 1
ATOM 698 O O . ALA A 1 96 ? 3.168 -1.284 1.018 1.00 93.38 96 ALA A O 1
ATOM 699 N N . GLN A 1 97 ? 1.492 -1.601 -0.434 1.00 91.75 97 GLN A N 1
ATOM 700 C CA . GLN A 1 97 ? 1.998 -0.617 -1.399 1.00 91.75 97 GLN A CA 1
ATOM 701 C C . GLN A 1 97 ? 1.771 0.832 -0.960 1.00 91.75 97 GLN A C 1
ATOM 703 O O . GLN A 1 97 ? 2.631 1.672 -1.208 1.00 91.75 97 GLN A O 1
ATOM 708 N N . GLU A 1 98 ? 0.659 1.118 -0.285 1.00 92.31 98 GLU A N 1
ATOM 709 C CA . GLU A 1 98 ? 0.297 2.487 0.096 1.00 92.31 98 GLU A CA 1
ATOM 710 C C . GLU A 1 98 ? 1.003 2.957 1.375 1.00 92.31 98 GLU A C 1
ATOM 712 O O . GLU A 1 98 ? 1.469 4.093 1.450 1.00 92.31 98 GLU A O 1
ATOM 717 N N . SER A 1 99 ? 1.123 2.098 2.394 1.00 93.19 99 SER A N 1
ATOM 718 C CA . SER A 1 99 ? 1.736 2.487 3.675 1.00 93.19 99 SER A CA 1
ATOM 719 C C . SER A 1 99 ? 2.660 1.446 4.280 1.00 93.19 99 SER A C 1
ATOM 721 O O . SER A 1 99 ? 3.069 1.587 5.435 1.00 93.19 99 SER A O 1
ATOM 723 N N . ASN A 1 100 ? 2.994 0.389 3.537 1.00 93.88 100 ASN A N 1
ATOM 724 C CA . ASN A 1 100 ? 3.738 -0.745 4.071 1.00 93.88 100 ASN A CA 1
ATOM 725 C C . ASN A 1 100 ? 3.037 -1.350 5.305 1.00 93.88 100 ASN A C 1
ATOM 727 O O . ASN A 1 100 ? 3.691 -1.666 6.295 1.00 93.88 100 ASN A O 1
ATOM 731 N N . LEU A 1 101 ? 1.701 -1.477 5.261 1.00 94.75 101 LEU A N 1
ATOM 732 C CA . LEU A 1 101 ? 0.844 -1.982 6.349 1.00 94.75 101 LEU A CA 1
ATOM 733 C C . LEU A 1 101 ? 0.846 -1.133 7.635 1.00 94.75 101 LEU A C 1
ATOM 735 O O . LEU A 1 101 ? 0.426 -1.621 8.689 1.00 94.75 101 LEU A O 1
ATOM 739 N N . HIS A 1 102 ? 1.277 0.128 7.580 1.00 93.19 102 HIS A N 1
ATOM 740 C CA . HIS A 1 102 ? 1.182 1.049 8.713 1.00 93.19 102 HIS A CA 1
ATOM 741 C C . HIS A 1 102 ? -0.133 1.824 8.708 1.00 93.19 102 HIS A C 1
ATOM 743 O O . HIS A 1 102 ? -0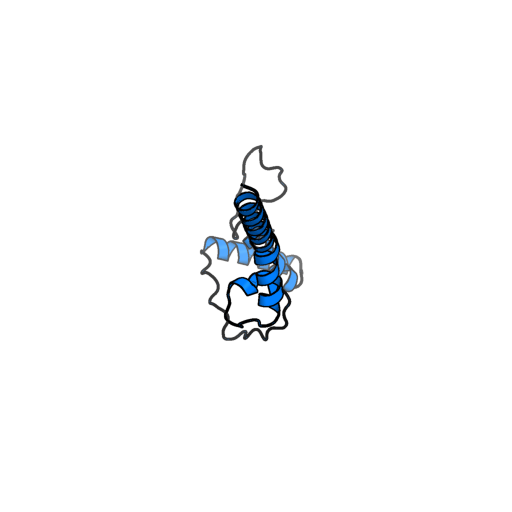.603 2.284 7.667 1.00 93.19 102 HIS A O 1
ATOM 749 N N . ASN A 1 103 ? -0.712 2.015 9.893 1.00 90.69 103 ASN A N 1
ATOM 750 C CA . ASN A 1 103 ? -1.826 2.942 10.057 1.00 90.69 103 ASN A CA 1
ATOM 751 C C . ASN A 1 103 ? -1.254 4.341 10.273 1.00 90.69 103 ASN A C 1
ATOM 753 O O . ASN A 1 103 ? -0.711 4.633 11.338 1.00 90.69 103 ASN A O 1
ATOM 757 N N . LEU A 1 104 ? -1.377 5.197 9.262 1.00 87.94 104 LEU A N 1
ATOM 758 C CA . LEU A 1 104 ? -0.801 6.542 9.295 1.00 87.94 104 LEU A CA 1
ATOM 759 C C . LEU A 1 104 ? -1.565 7.498 10.231 1.00 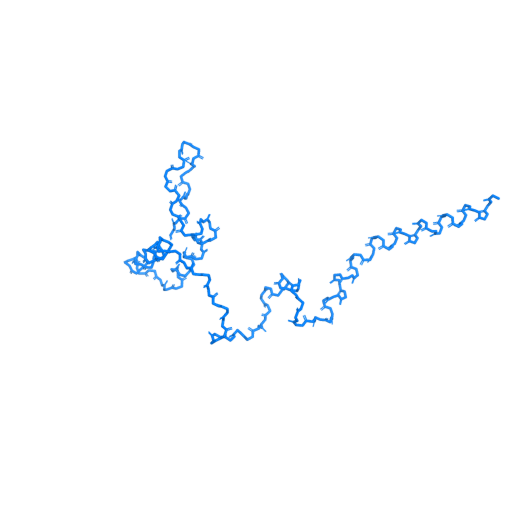87.94 104 LEU A C 1
ATOM 761 O O . LEU A 1 104 ? -1.067 8.575 10.559 1.00 87.94 104 LEU A O 1
ATOM 765 N N . GLY A 1 105 ? -2.745 7.091 10.711 1.00 81.19 105 GLY A N 1
ATOM 766 C CA . GLY A 1 105 ? -3.544 7.856 11.659 1.00 81.19 105 GLY A CA 1
ATOM 767 C C . GLY A 1 105 ? -4.007 9.201 11.097 1.00 81.19 105 GLY A C 1
ATOM 768 O O . GLY A 1 105 ? -4.202 9.377 9.901 1.00 81.19 105 GLY A O 1
ATOM 769 N N . HIS A 1 106 ? -4.223 10.184 11.967 1.00 74.88 106 HIS A N 1
ATOM 770 C CA . HIS A 1 106 ? -4.679 11.499 11.528 1.00 74.88 106 HIS A CA 1
ATOM 771 C C . HIS A 1 106 ? -3.506 12.352 11.020 1.00 74.88 106 HIS A C 1
ATOM 773 O O . HIS A 1 106 ? -2.769 12.936 11.813 1.00 74.88 106 HIS A O 1
ATOM 779 N N . LEU A 1 107 ? -3.371 12.466 9.696 1.00 75.81 107 LEU A N 1
ATOM 780 C CA . LEU A 1 107 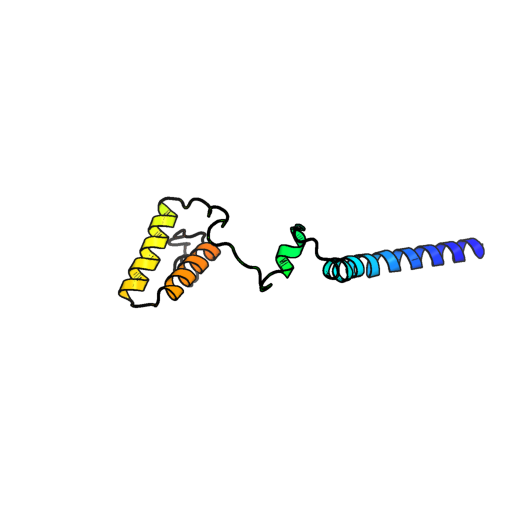? -2.328 13.252 9.016 1.00 75.81 107 LEU A CA 1
ATOM 781 C C . LEU A 1 107 ? -2.600 14.781 8.998 1.00 75.81 107 LEU A C 1
ATOM 783 O O . LEU A 1 107 ? -1.949 15.531 8.269 1.00 75.81 107 LEU A O 1
ATOM 787 N N . GLY A 1 108 ? -3.535 15.258 9.829 1.00 76.25 108 GLY A N 1
ATOM 788 C CA . GLY A 1 108 ? -3.910 16.669 9.968 1.00 76.25 108 GLY A CA 1
ATOM 789 C C . GLY A 1 108 ? -4.839 17.186 8.865 1.00 76.25 108 GLY A C 1
ATOM 790 O O . GLY A 1 108 ? -5.313 16.426 8.024 1.00 76.25 108 GLY A O 1
ATOM 791 N N . ASP A 1 109 ? -5.062 18.504 8.844 1.00 77.25 109 ASP A N 1
ATOM 792 C CA . ASP A 1 109 ? -6.015 19.191 7.946 1.00 77.25 109 ASP A CA 1
ATOM 793 C C . ASP A 1 109 ? -5.687 19.065 6.446 1.00 77.25 109 ASP A C 1
ATOM 795 O O . ASP A 1 109 ? -6.489 19.432 5.591 1.00 77.25 109 ASP A O 1
ATOM 799 N N . ARG A 1 110 ? -4.480 18.589 6.115 1.00 69.19 110 ARG A N 1
ATOM 800 C CA . ARG A 1 110 ? -4.028 18.359 4.735 1.00 69.19 110 ARG A CA 1
ATOM 801 C C . ARG A 1 110 ? -4.331 16.949 4.236 1.00 69.19 110 ARG A C 1
ATOM 803 O O . ARG A 1 110 ? -4.073 16.685 3.067 1.00 69.19 110 ARG A O 1
ATOM 810 N N . ASN A 1 111 ? -4.822 16.070 5.107 1.00 74.25 111 ASN A N 1
ATOM 811 C CA . ASN A 1 111 ? -5.302 14.754 4.724 1.00 74.25 111 ASN A CA 1
ATOM 812 C C . ASN A 1 111 ? -6.702 14.914 4.143 1.00 74.25 111 ASN A C 1
ATOM 814 O O . ASN A 1 111 ? -7.635 15.252 4.869 1.00 74.25 111 ASN A O 1
ATOM 818 N N . ASP A 1 112 ? -6.871 14.662 2.855 1.00 66.25 112 ASP A N 1
ATOM 819 C CA . ASP A 1 112 ? -8.160 14.751 2.163 1.00 66.25 112 ASP A CA 1
ATOM 820 C C . ASP A 1 112 ? -9.093 13.559 2.455 1.00 66.25 112 ASP A C 1
ATOM 822 O O . ASP A 1 112 ? -10.106 13.371 1.784 1.00 66.25 112 ASP A O 1
ATOM 826 N N . HIS A 1 113 ? -8.818 12.827 3.542 1.00 67.44 113 HIS A N 1
ATOM 827 C CA . HIS A 1 113 ? -9.607 11.720 4.088 1.00 67.44 113 HIS A CA 1
ATOM 828 C C . HIS A 1 113 ? -9.781 10.523 3.148 1.00 67.44 113 HIS A C 1
ATOM 830 O O . HIS A 1 113 ? -10.595 9.645 3.441 1.00 67.44 113 HIS A O 1
ATOM 836 N N . ASP A 1 114 ? -9.031 10.456 2.052 1.00 70.56 114 ASP A N 1
ATOM 837 C CA . ASP A 1 114 ? -9.192 9.396 1.066 1.00 70.56 114 ASP A CA 1
ATOM 838 C C . ASP A 1 114 ? -8.693 8.034 1.586 1.00 70.56 114 ASP A C 1
ATOM 840 O O . ASP A 1 114 ? -9.267 6.998 1.243 1.00 70.56 114 ASP A O 1
ATOM 844 N N . SER A 1 115 ? -7.705 8.016 2.489 1.00 73.06 115 SER A N 1
ATOM 845 C CA . SER A 1 115 ? -7.196 6.791 3.104 1.00 73.06 115 SER A CA 1
ATOM 846 C C . SER A 1 115 ? -6.288 7.019 4.322 1.00 73.06 115 SER A C 1
ATOM 848 O O . SER A 1 115 ? -5.760 8.106 4.546 1.00 73.06 115 SER A O 1
ATOM 850 N N . LEU A 1 116 ? -6.091 5.967 5.129 1.00 82.69 116 LEU A N 1
ATOM 851 C CA . LEU A 1 116 ? -5.058 5.904 6.183 1.00 82.69 116 LEU A CA 1
ATOM 852 C C . LEU A 1 116 ? -3.923 4.924 5.834 1.00 82.69 116 LEU A C 1
ATOM 854 O O . LEU A 1 116 ? -3.160 4.516 6.714 1.00 82.69 116 LEU A O 1
ATOM 858 N N . GLY A 1 117 ? -3.858 4.495 4.569 1.00 82.31 117 GLY A N 1
ATOM 859 C CA . GLY A 1 117 ? -2.967 3.431 4.102 1.00 82.31 117 GLY A CA 1
ATOM 860 C C . GLY A 1 117 ? -3.410 2.003 4.457 1.00 82.31 117 GLY A C 1
ATOM 861 O O . GLY A 1 117 ? -2.710 1.047 4.143 1.00 82.31 117 GLY A O 1
ATOM 862 N N . LEU A 1 118 ? -4.567 1.835 5.103 1.00 85.50 118 LEU A N 1
ATOM 863 C CA . LEU A 1 118 ? -5.137 0.545 5.506 1.00 85.50 118 LEU A CA 1
ATOM 864 C C . LEU A 1 118 ? -6.575 0.433 4.991 1.00 85.50 118 LEU A C 1
ATOM 866 O O . LEU A 1 118 ? -7.377 1.336 5.238 1.00 85.50 118 LEU A O 1
ATOM 870 N N . PHE A 1 119 ? -6.872 -0.662 4.285 1.00 75.00 119 PHE A N 1
ATOM 871 C CA . PHE A 1 119 ? -8.126 -0.902 3.561 1.00 75.00 119 PHE A CA 1
ATOM 872 C C . PHE A 1 119 ? -8.624 -2.330 3.775 1.00 75.00 119 PHE A C 1
ATOM 874 O O . PHE A 1 119 ? -7.763 -3.234 3.885 1.00 75.00 119 PHE A O 1
#

Radius of gyration: 26.11 Å; chains: 1; bounding box: 59×48×63 Å

Foldseek 3Di:
DVVVVVVVVVVVVVVVCCVPVVVVCCVVVCVVDPDPPDPVCVVVCPPPPDPDDPVDDPDDPDDDPQLVVLLVVLVVVCVVVVPPPVVSVVQNVQLCVQPNSDQQPDPPPPPPVPDRSHD